Protein AF-A0AAU5NRY2-F1 (afdb_monomer_lite)

Foldseek 3Di:
DWAWDWDWDQEPLAIKIKIKGKPDDDPLSVVLSVLLVVLQVVCVHVPNDPVVSVVSSVVSQVVSCVVVVPGDRIDIDIDIDDDDDDDPPPPPPDDPDDD

pLDDT: mean 75.22, std 15.51, range [46.41, 94.56]

Radius of gyration: 19.68 Å; chains: 1; bounding box: 39×31×68 Å

Structure (mmCIF, N/CA/C/O backbone):
data_AF-A0AAU5NRY2-F1
#
_entry.id   AF-A0AAU5NRY2-F1
#
loop_
_atom_site.group_PDB
_atom_site.id
_atom_site.type_symbol
_atom_site.label_atom_id
_atom_site.label_alt_id
_atom_site.label_comp_id
_atom_site.label_asym_id
_atom_site.label_entity_id
_atom_site.label_seq_id
_atom_site.pdbx_PDB_ins_code
_atom_site.Cartn_x
_atom_site.Cartn_y
_atom_site.Cartn_z
_atom_site.occupancy
_atom_site.B_iso_or_equiv
_atom_site.auth_seq_id
_atom_site.auth_comp_id
_atom_site.auth_asym_id
_atom_site.auth_atom_id
_atom_site.pdbx_PDB_model_num
ATOM 1 N N . MET A 1 1 ? 6.208 -11.511 -15.180 1.00 48.81 1 MET A N 1
ATOM 2 C CA . MET A 1 1 ? 4.756 -11.281 -15.205 1.00 48.81 1 MET A CA 1
ATOM 3 C C . MET A 1 1 ? 4.352 -10.551 -13.943 1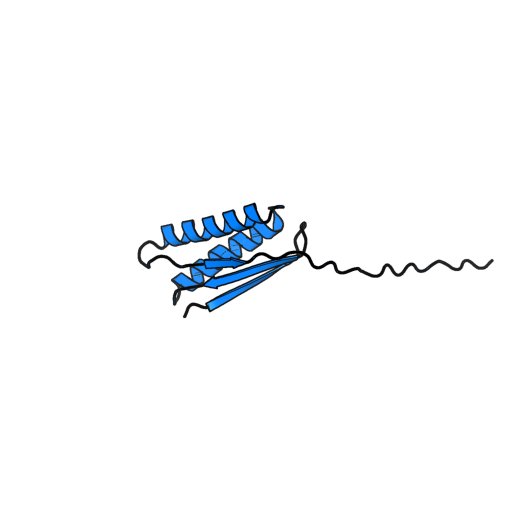.00 48.81 1 MET A C 1
ATOM 5 O O . MET A 1 1 ? 4.725 -10.989 -12.861 1.00 48.81 1 MET A O 1
ATOM 9 N N . GLY A 1 2 ? 3.678 -9.423 -14.104 1.00 62.28 2 GLY A N 1
ATOM 10 C CA . GLY A 1 2 ? 2.946 -8.726 -13.057 1.00 62.28 2 GLY A CA 1
ATOM 11 C C . GLY A 1 2 ? 1.715 -9.536 -12.671 1.00 62.28 2 GLY A C 1
ATOM 12 O O . GLY A 1 2 ? 1.285 -10.408 -13.430 1.00 62.28 2 GLY A O 1
ATOM 13 N N . GLY A 1 3 ? 1.211 -9.308 -11.471 1.00 74.69 3 GLY A N 1
ATOM 14 C CA . GLY A 1 3 ? 0.129 -10.088 -10.895 1.00 74.69 3 GLY A CA 1
ATOM 15 C C . GLY A 1 3 ? -0.392 -9.436 -9.628 1.00 74.69 3 GLY A C 1
ATOM 16 O O . GLY A 1 3 ? 0.000 -8.324 -9.283 1.00 74.69 3 GLY A O 1
ATOM 17 N N . ASP A 1 4 ? -1.252 -10.150 -8.921 1.00 76.12 4 ASP A N 1
ATOM 18 C CA . ASP A 1 4 ? -1.897 -9.613 -7.735 1.00 76.12 4 ASP A CA 1
ATOM 19 C C . ASP A 1 4 ? -1.040 -9.813 -6.472 1.00 76.12 4 ASP A C 1
ATOM 21 O O . ASP A 1 4 ? -0.470 -10.880 -6.229 1.00 76.12 4 ASP A O 1
ATOM 25 N N . ALA A 1 5 ? -0.980 -8.782 -5.635 1.00 76.25 5 ALA A N 1
ATOM 26 C CA . ALA A 1 5 ? -0.375 -8.781 -4.314 1.00 76.25 5 ALA A CA 1
ATOM 27 C C . ALA A 1 5 ? -1.463 -8.664 -3.240 1.00 76.25 5 ALA A 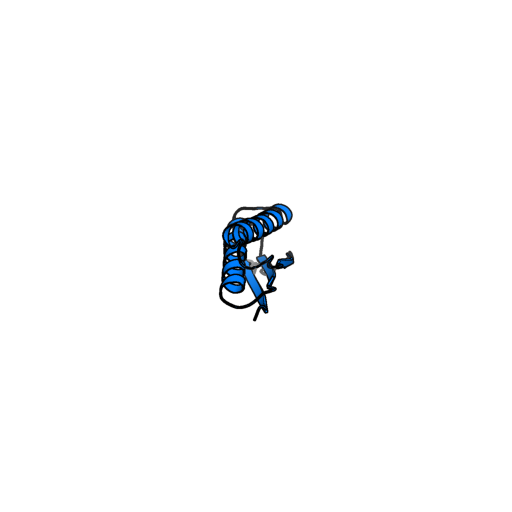C 1
ATOM 29 O O . ALA A 1 5 ? -2.336 -7.795 -3.301 1.00 76.25 5 ALA A O 1
ATOM 30 N N . TYR A 1 6 ? -1.380 -9.514 -2.217 1.00 82.25 6 TYR A N 1
ATOM 31 C CA . TYR A 1 6 ? -2.329 -9.527 -1.107 1.00 82.25 6 TYR A CA 1
ATOM 32 C C . TYR A 1 6 ? -1.592 -9.613 0.226 1.00 82.25 6 TYR A C 1
ATOM 34 O O . TYR A 1 6 ? -0.699 -10.442 0.392 1.00 82.25 6 TYR A O 1
ATOM 42 N N . GLU A 1 7 ? -2.006 -8.809 1.203 1.00 86.94 7 GLU A N 1
ATOM 43 C CA . GLU A 1 7 ? -1.533 -8.937 2.582 1.00 86.94 7 GLU A CA 1
ATOM 44 C C . GLU A 1 7 ? -2.649 -8.636 3.580 1.00 86.94 7 GLU A C 1
ATOM 46 O O . GLU A 1 7 ? -3.369 -7.652 3.443 1.00 86.94 7 GLU A O 1
ATOM 51 N N . ALA A 1 8 ? -2.775 -9.466 4.617 1.00 86.50 8 ALA A N 1
ATOM 52 C CA . ALA A 1 8 ? -3.702 -9.247 5.720 1.00 86.50 8 ALA A CA 1
ATOM 53 C C . ALA A 1 8 ? -2.943 -9.220 7.051 1.00 86.50 8 ALA A C 1
ATOM 55 O O . ALA A 1 8 ? -2.158 -10.122 7.338 1.00 86.50 8 ALA A O 1
ATOM 56 N N . GLY A 1 9 ? -3.212 -8.212 7.881 1.00 82.75 9 GLY A N 1
ATOM 57 C CA . GLY A 1 9 ? -2.536 -8.023 9.163 1.00 82.75 9 GLY A CA 1
ATOM 58 C C . GLY A 1 9 ? -3.462 -7.465 10.240 1.00 82.75 9 GLY A C 1
ATOM 59 O O . GLY A 1 9 ? -4.356 -6.664 9.961 1.00 82.75 9 GLY A O 1
ATOM 60 N N . ALA A 1 10 ? -3.263 -7.896 11.486 1.00 84.19 10 ALA A N 1
ATOM 61 C CA . ALA A 1 10 ? -3.914 -7.281 12.640 1.00 84.19 10 ALA A CA 1
ATOM 62 C C . ALA A 1 10 ? -3.220 -5.959 12.985 1.00 84.19 10 ALA A C 1
ATOM 64 O O . ALA A 1 10 ? -1.993 -5.896 12.958 1.00 84.19 10 ALA A O 1
ATOM 65 N N . SER A 1 11 ? -3.983 -4.927 13.342 1.00 87.19 11 SER A N 1
ATOM 66 C CA . SER A 1 11 ? -3.441 -3.670 13.859 1.00 87.19 11 SER A CA 1
ATOM 67 C C . SER A 1 11 ? -4.284 -3.109 15.011 1.00 87.19 11 SER A C 1
ATOM 69 O O . SER A 1 11 ? -5.399 -3.599 15.239 1.00 87.19 11 SER A O 1
ATOM 71 N N . PRO A 1 12 ? -3.806 -2.073 15.735 1.00 89.44 12 PRO A N 1
ATOM 72 C CA . PRO A 1 12 ? -4.580 -1.390 16.779 1.00 89.44 12 PRO A CA 1
ATOM 73 C C . PRO A 1 12 ? -5.936 -0.857 16.298 1.00 89.44 12 PRO A C 1
ATOM 75 O O . PRO A 1 12 ? -6.838 -0.611 17.094 1.00 89.44 12 PRO A O 1
ATOM 78 N N . TYR A 1 13 ? -6.093 -0.712 14.983 1.00 85.62 13 TYR A N 1
ATOM 79 C CA . TYR A 1 13 ? -7.276 -0.173 14.325 1.00 85.62 13 TYR A CA 1
ATOM 80 C C . TYR A 1 13 ? -8.142 -1.268 13.673 1.00 85.62 13 TYR A C 1
ATOM 82 O O . TYR A 1 13 ? -8.999 -0.974 12.837 1.00 85.62 13 TYR A O 1
ATOM 90 N N . GLY A 1 14 ? -7.911 -2.533 14.042 1.00 82.62 14 GLY A N 1
ATOM 91 C CA . GLY A 1 14 ? -8.585 -3.714 13.506 1.00 82.62 14 GLY A CA 1
ATOM 92 C C . GLY A 1 14 ? -7.785 -4.432 12.417 1.00 82.62 14 GLY A C 1
ATOM 93 O O . GLY A 1 14 ? -6.646 -4.089 12.112 1.00 82.62 14 GLY A O 1
ATOM 94 N N . THR A 1 15 ? -8.376 -5.472 11.828 1.00 85.62 15 THR A N 1
ATOM 95 C CA . THR A 1 15 ? -7.767 -6.176 10.690 1.00 85.62 15 THR A CA 1
ATOM 96 C C . THR A 1 15 ? -7.707 -5.266 9.468 1.00 85.62 15 THR A C 1
ATOM 98 O O . THR A 1 15 ? -8.716 -4.665 9.093 1.00 85.62 15 THR A O 1
ATOM 101 N N . ARG A 1 16 ? -6.538 -5.215 8.827 1.00 85.06 16 ARG A N 1
ATOM 102 C CA . ARG A 1 16 ? -6.284 -4.495 7.577 1.00 85.06 16 ARG A CA 1
ATOM 103 C C . ARG A 1 16 ? -5.976 -5.482 6.464 1.00 85.06 16 ARG A C 1
ATOM 105 O O . ARG A 1 16 ? -5.295 -6.477 6.699 1.00 85.06 16 ARG A O 1
ATOM 112 N N . LEU A 1 17 ? -6.477 -5.187 5.270 1.00 85.12 17 LEU A N 1
ATOM 113 C CA . LEU A 1 17 ? -6.236 -5.955 4.053 1.00 85.12 17 LEU A CA 1
ATOM 114 C C . LEU A 1 17 ? -5.704 -5.009 2.979 1.00 85.12 17 LEU A C 1
ATOM 116 O O . LEU A 1 17 ? -6.350 -4.003 2.686 1.00 85.12 17 LEU A O 1
ATOM 120 N N . LEU A 1 18 ? -4.557 -5.360 2.416 1.00 86.19 18 LEU A N 1
ATOM 121 C CA . LEU A 1 18 ? -4.007 -4.811 1.191 1.00 86.19 18 LEU A CA 1
ATOM 122 C C . LEU A 1 18 ? -4.340 -5.768 0.049 1.00 86.19 18 LEU A C 1
ATOM 124 O O . LEU A 1 18 ? -4.066 -6.964 0.136 1.00 86.19 18 LEU A O 1
ATOM 128 N N . ILE A 1 19 ? -4.900 -5.214 -1.018 1.00 83.50 19 ILE A N 1
ATOM 129 C CA . ILE A 1 19 ? -5.018 -5.856 -2.324 1.00 83.50 19 ILE A CA 1
ATOM 130 C C . ILE A 1 19 ? -4.421 -4.886 -3.332 1.00 83.50 19 ILE A C 1
ATOM 132 O O . ILE A 1 19 ? -4.852 -3.734 -3.351 1.00 83.50 19 ILE A O 1
ATOM 136 N N . GLY A 1 20 ? -3.455 -5.339 -4.123 1.00 80.19 20 GLY A N 1
ATOM 137 C CA . GLY A 1 20 ? -2.791 -4.561 -5.161 1.00 80.19 20 GLY A CA 1
ATOM 138 C C . GLY A 1 20 ? -2.691 -5.349 -6.459 1.00 80.19 20 GLY A C 1
ATOM 139 O O . GLY A 1 20 ? -2.192 -6.462 -6.429 1.00 80.19 20 GLY A O 1
ATOM 140 N N . ASP A 1 21 ? -3.117 -4.784 -7.583 1.00 79.44 21 ASP A N 1
ATOM 141 C CA . ASP A 1 21 ? -2.743 -5.293 -8.913 1.00 79.44 21 ASP A CA 1
ATOM 142 C C . ASP A 1 21 ? -1.413 -4.649 -9.321 1.00 79.44 21 ASP A C 1
ATOM 144 O O . ASP A 1 21 ? -1.300 -3.420 -9.293 1.00 79.44 21 ASP A O 1
ATOM 148 N N . VAL A 1 22 ? -0.405 -5.465 -9.633 1.00 79.19 22 VAL A N 1
ATOM 149 C CA . VAL A 1 22 ? 0.934 -5.020 -10.025 1.00 79.19 22 VAL A CA 1
ATOM 150 C C . VAL A 1 22 ? 1.098 -5.181 -11.524 1.00 79.19 22 VAL A C 1
ATOM 152 O O . VAL A 1 22 ? 1.380 -6.274 -12.020 1.00 79.19 22 VAL A O 1
ATOM 155 N N . GLN A 1 23 ? 1.013 -4.074 -12.258 1.00 75.19 23 GLN A N 1
ATOM 156 C CA . GLN A 1 23 ? 1.315 -4.086 -13.684 1.00 75.19 23 GLN A CA 1
ATOM 157 C C . GLN A 1 23 ? 2.821 -3.943 -13.939 1.00 75.19 23 GLN A C 1
ATOM 159 O O . GLN A 1 23 ? 3.433 -2.962 -13.527 1.00 75.19 23 GLN A O 1
ATOM 164 N N . GLY A 1 24 ? 3.405 -4.879 -14.688 1.00 77.19 24 GLY A N 1
ATOM 165 C CA . GLY A 1 24 ? 4.819 -4.870 -15.078 1.00 77.19 24 GLY A CA 1
ATOM 166 C C . GLY A 1 24 ? 5.339 -6.291 -15.259 1.00 77.19 24 GLY A C 1
ATOM 167 O O . GLY A 1 24 ? 4.554 -7.229 -15.287 1.00 77.19 24 GLY A O 1
ATOM 168 N N . GLU A 1 25 ? 6.647 -6.499 -15.370 1.00 72.12 25 GLU A N 1
ATOM 169 C CA . GLU A 1 25 ? 7.233 -7.833 -15.239 1.00 72.12 25 GLU A CA 1
ATOM 170 C C . GLU A 1 25 ? 8.676 -7.800 -14.738 1.00 72.12 25 GLU A C 1
ATOM 172 O O . GLU A 1 25 ? 9.365 -6.788 -14.828 1.00 72.12 25 GLU A O 1
ATOM 177 N N . GLY A 1 26 ? 9.140 -8.936 -14.214 1.00 79.69 26 GLY A N 1
ATOM 178 C CA . GLY A 1 26 ? 10.512 -9.088 -13.752 1.00 79.69 26 GLY A CA 1
ATOM 179 C C . GLY A 1 26 ? 10.769 -8.392 -12.416 1.00 79.69 26 GLY A C 1
ATOM 180 O O . GLY A 1 26 ? 9.854 -8.122 -11.639 1.00 79.69 26 GLY A O 1
ATOM 181 N N . LEU A 1 27 ? 12.048 -8.146 -12.136 1.00 82.19 27 LEU A N 1
ATOM 182 C CA . LEU A 1 27 ? 12.515 -7.565 -10.875 1.00 82.19 27 LEU A CA 1
ATOM 183 C C . LEU A 1 27 ? 11.927 -6.179 -10.545 1.00 82.19 27 LEU A C 1
ATOM 185 O O . LEU A 1 27 ? 11.658 -5.969 -9.365 1.00 82.19 27 LEU A O 1
ATOM 189 N N . PRO A 1 28 ? 11.696 -5.261 -11.507 1.00 79.81 28 PRO A N 1
ATOM 190 C CA . PRO A 1 28 ? 11.072 -3.966 -11.217 1.00 79.81 28 PRO A CA 1
ATOM 191 C C . PRO A 1 28 ? 9.677 -4.106 -10.590 1.00 79.81 28 PRO A C 1
ATOM 193 O O . PRO A 1 28 ? 9.467 -3.667 -9.462 1.00 79.81 28 PRO A O 1
ATOM 196 N N . ALA A 1 29 ? 8.792 -4.889 -11.218 1.00 79.31 29 ALA A N 1
ATOM 197 C CA . ALA A 1 29 ? 7.448 -5.149 -10.698 1.00 79.31 29 ALA A CA 1
ATOM 198 C C . ALA A 1 29 ? 7.474 -5.781 -9.293 1.00 79.31 29 ALA A C 1
ATOM 200 O O . ALA A 1 29 ? 6.694 -5.418 -8.412 1.00 79.31 29 ALA A O 1
ATOM 201 N N . VAL A 1 30 ? 8.408 -6.707 -9.057 1.00 83.44 30 VAL A N 1
ATOM 202 C CA . VAL A 1 30 ? 8.602 -7.329 -7.738 1.00 83.44 30 VAL A CA 1
ATOM 203 C C . VAL A 1 30 ? 9.078 -6.304 -6.704 1.00 83.44 30 VAL A C 1
ATOM 205 O O . VAL A 1 30 ? 8.593 -6.292 -5.5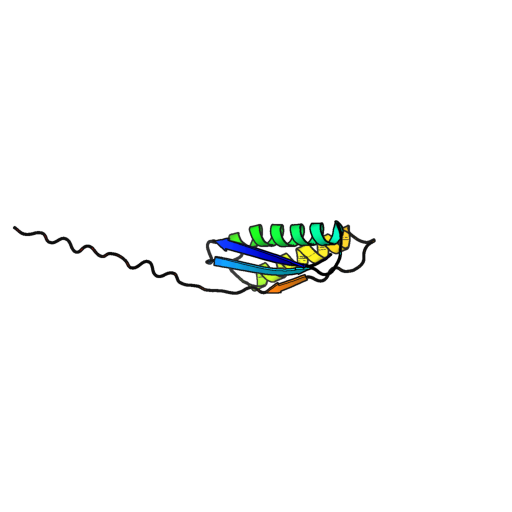74 1.00 83.44 30 VAL A O 1
ATOM 208 N N . ALA A 1 31 ? 10.007 -5.424 -7.072 1.00 85.06 31 ALA A N 1
ATOM 209 C CA . ALA A 1 31 ? 10.540 -4.405 -6.177 1.00 85.06 31 ALA A CA 1
ATOM 210 C C . ALA A 1 31 ? 9.481 -3.353 -5.804 1.00 85.06 31 ALA A C 1
ATOM 212 O O . ALA A 1 31 ? 9.389 -2.973 -4.634 1.00 85.06 31 ALA A O 1
ATOM 213 N N . ALA A 1 32 ? 8.632 -2.958 -6.753 1.00 83.69 32 ALA A N 1
ATOM 214 C CA . ALA A 1 32 ? 7.493 -2.087 -6.494 1.00 83.69 32 ALA A CA 1
ATOM 215 C C . ALA A 1 32 ? 6.494 -2.734 -5.519 1.00 83.69 32 ALA A C 1
ATOM 217 O O . ALA A 1 32 ? 6.044 -2.089 -4.568 1.00 83.69 32 ALA A O 1
ATOM 218 N N . ALA A 1 33 ? 6.225 -4.038 -5.668 1.00 84.75 33 ALA A N 1
ATOM 219 C CA . ALA A 1 33 ? 5.361 -4.774 -4.744 1.00 84.75 33 ALA A CA 1
ATOM 220 C C . ALA A 1 33 ? 5.927 -4.772 -3.317 1.00 84.75 33 ALA A C 1
ATOM 222 O O . ALA A 1 33 ? 5.199 -4.504 -2.360 1.00 84.75 33 ALA A O 1
ATOM 223 N N . PHE A 1 34 ? 7.235 -4.993 -3.160 1.00 89.25 34 PHE A N 1
ATOM 224 C CA . PHE A 1 34 ? 7.890 -4.909 -1.853 1.00 89.25 34 PHE A CA 1
ATOM 225 C C . PHE A 1 34 ? 7.829 -3.508 -1.239 1.00 89.25 34 PHE A C 1
ATOM 227 O O . PHE A 1 34 ? 7.634 -3.396 -0.027 1.00 89.25 34 PHE A O 1
ATOM 234 N N . ALA A 1 35 ? 7.956 -2.450 -2.045 1.00 90.50 35 ALA A N 1
ATOM 235 C CA . ALA A 1 35 ? 7.834 -1.077 -1.559 1.00 90.50 35 ALA A CA 1
ATOM 236 C C . ALA A 1 35 ? 6.436 -0.806 -0.973 1.00 90.50 35 ALA A C 1
ATOM 238 O O . ALA A 1 35 ? 6.319 -0.263 0.128 1.00 90.50 35 ALA A O 1
ATOM 239 N N . VAL A 1 36 ? 5.383 -1.251 -1.665 1.00 90.12 36 VAL A N 1
ATOM 240 C CA . VAL A 1 36 ? 3.991 -1.114 -1.204 1.00 90.12 36 VAL A CA 1
ATOM 241 C C . VAL A 1 36 ? 3.720 -1.970 0.033 1.00 90.12 36 VAL A C 1
ATOM 243 O O . VAL A 1 36 ? 3.141 -1.474 0.997 1.00 90.12 36 VAL A O 1
ATOM 246 N N . LEU A 1 37 ? 4.173 -3.228 0.058 1.00 90.38 37 LEU A N 1
ATOM 247 C CA . LEU A 1 37 ? 4.009 -4.113 1.220 1.00 90.38 37 LEU A CA 1
ATOM 248 C C . LEU A 1 37 ? 4.714 -3.556 2.466 1.00 90.38 37 LEU A C 1
ATOM 250 O O . LEU A 1 37 ? 4.155 -3.594 3.562 1.00 90.38 37 LEU A O 1
ATOM 254 N N . GLY A 1 38 ? 5.920 -3.002 2.309 1.00 92.31 38 GLY A N 1
ATOM 255 C CA . GLY A 1 38 ? 6.655 -2.356 3.398 1.00 92.31 38 GLY A CA 1
ATOM 256 C C . GLY A 1 38 ? 5.900 -1.158 3.975 1.00 92.31 38 GLY A C 1
ATOM 257 O O . GLY A 1 38 ? 5.654 -1.108 5.181 1.00 92.31 38 GLY A O 1
ATOM 258 N N . ALA A 1 39 ? 5.454 -0.246 3.107 1.00 93.19 39 ALA A N 1
ATOM 259 C CA . ALA A 1 39 ? 4.668 0.916 3.515 1.00 93.19 39 ALA A CA 1
ATOM 260 C C . ALA A 1 39 ? 3.329 0.517 4.157 1.00 93.19 39 ALA A C 1
ATOM 262 O O . ALA A 1 39 ? 2.896 1.139 5.130 1.00 93.19 39 ALA A O 1
ATOM 263 N N . PHE A 1 40 ? 2.687 -0.548 3.667 1.00 91.88 40 PHE A N 1
ATOM 264 C CA . PHE A 1 40 ? 1.471 -1.080 4.274 1.00 91.88 40 PHE A CA 1
ATOM 265 C C . PHE A 1 40 ? 1.731 -1.602 5.678 1.00 91.88 40 PHE A C 1
ATOM 267 O O . PHE A 1 40 ? 0.997 -1.233 6.582 1.00 91.88 40 PHE A O 1
ATOM 274 N N . ARG A 1 41 ? 2.769 -2.413 5.899 1.00 91.62 41 ARG A N 1
ATOM 275 C CA . ARG A 1 41 ? 3.080 -2.956 7.233 1.00 91.62 41 ARG A CA 1
ATOM 276 C C . ARG A 1 41 ? 3.313 -1.866 8.267 1.00 91.62 41 ARG A C 1
ATOM 278 O O . ARG A 1 41 ? 2.836 -1.992 9.390 1.00 91.62 41 ARG A O 1
ATOM 285 N N . GLU A 1 42 ? 4.013 -0.808 7.882 1.00 94.25 42 GLU A N 1
ATOM 286 C CA . GLU A 1 42 ? 4.275 0.339 8.747 1.00 94.25 42 GLU A CA 1
ATOM 287 C C . GLU A 1 42 ? 2.983 1.110 9.047 1.00 94.25 42 GLU A C 1
ATOM 289 O O . GLU A 1 42 ? 2.535 1.184 10.194 1.00 94.25 42 GLU A O 1
ATOM 294 N N . THR A 1 43 ? 2.319 1.609 8.004 1.00 94.25 43 THR A N 1
ATOM 295 C CA . THR A 1 43 ? 1.142 2.475 8.161 1.00 94.25 43 THR A CA 1
ATOM 296 C C . THR A 1 43 ? -0.099 1.731 8.635 1.00 94.25 43 THR A C 1
ATOM 298 O O . THR A 1 43 ? -0.976 2.315 9.271 1.00 94.25 43 THR A O 1
ATOM 301 N N . ALA A 1 44 ? -0.178 0.415 8.423 1.00 90.25 44 ALA A N 1
ATOM 302 C CA . ALA A 1 44 ? -1.200 -0.437 9.012 1.00 90.25 44 ALA A CA 1
ATOM 303 C C . ALA A 1 44 ? -1.196 -0.351 10.545 1.00 90.25 44 ALA A C 1
ATOM 305 O O . ALA A 1 44 ? -2.272 -0.374 11.150 1.00 90.25 44 ALA A O 1
ATOM 306 N N . GLN A 1 45 ? -0.006 -0.253 11.147 1.00 92.50 45 GLN A N 1
ATOM 307 C CA . GLN A 1 45 ? 0.191 -0.217 12.594 1.00 92.50 45 GLN A CA 1
ATOM 308 C C . GLN A 1 45 ? 0.110 1.194 13.170 1.00 92.50 45 GLN A C 1
ATOM 310 O O . GLN A 1 45 ? -0.438 1.361 14.258 1.00 92.50 45 GLN A O 1
ATOM 315 N N . SER A 1 46 ? 0.633 2.197 12.462 1.00 94.56 46 SER A N 1
ATOM 316 C CA . SER A 1 46 ? 0.736 3.565 12.982 1.00 94.56 46 SER A CA 1
ATOM 317 C C . SER A 1 46 ? -0.472 4.442 12.653 1.00 94.56 46 SER A C 1
ATOM 319 O O . SER A 1 46 ? -0.963 5.147 13.534 1.00 94.56 46 SER A O 1
ATOM 321 N N . GLU A 1 47 ? -1.008 4.369 11.433 1.00 93.94 47 GLU A N 1
ATOM 322 C CA . GLU A 1 47 ? -1.982 5.348 10.944 1.00 93.94 47 GLU A CA 1
ATOM 323 C C . GLU A 1 47 ? -3.426 4.953 11.263 1.00 93.94 47 GLU A C 1
ATOM 325 O O . GLU A 1 47 ? -3.876 3.903 10.806 1.00 93.94 47 GLU A O 1
ATOM 330 N N . PRO A 1 48 ? -4.223 5.774 11.968 1.00 89.44 48 PRO A N 1
ATOM 331 C CA . PRO A 1 48 ? -5.601 5.423 12.313 1.00 89.44 48 PRO A CA 1
ATOM 332 C C . PRO A 1 48 ? -6.558 5.497 11.118 1.00 89.44 48 PRO A C 1
ATOM 334 O O . PRO A 1 48 ? -7.558 4.775 11.078 1.00 89.44 48 PRO A O 1
ATOM 337 N N . THR A 1 49 ? -6.271 6.358 10.137 1.00 89.50 49 THR A N 1
ATOM 338 C CA . THR A 1 49 ? -7.184 6.624 9.019 1.00 89.50 49 THR A CA 1
ATOM 339 C C . THR A 1 49 ? -6.822 5.815 7.780 1.00 89.50 49 THR A C 1
ATOM 341 O O . THR A 1 49 ? -5.657 5.554 7.494 1.00 89.50 49 THR A O 1
ATOM 344 N N . ARG A 1 50 ? -7.841 5.430 7.006 1.00 85.56 50 ARG A N 1
ATOM 345 C CA . ARG A 1 50 ? -7.638 4.699 5.744 1.00 85.56 50 ARG A CA 1
ATOM 346 C C . ARG A 1 50 ? -6.968 5.569 4.686 1.00 85.56 50 ARG A C 1
ATOM 348 O O . ARG A 1 50 ? -6.174 5.055 3.911 1.00 85.56 50 ARG A O 1
ATOM 355 N N . THR A 1 51 ? -7.296 6.860 4.670 1.00 88.25 51 THR A N 1
ATOM 356 C CA . THR A 1 51 ? -6.733 7.828 3.726 1.00 88.25 51 THR A CA 1
ATOM 357 C C . THR A 1 51 ? -5.235 7.990 3.951 1.00 88.25 51 THR A C 1
ATOM 359 O O . THR A 1 51 ? -4.486 7.832 3.002 1.00 88.25 51 THR A O 1
ATOM 362 N N . ALA A 1 52 ? -4.784 8.136 5.204 1.00 91.56 52 ALA A N 1
ATOM 363 C CA . ALA A 1 52 ? -3.353 8.226 5.508 1.00 91.56 52 ALA A CA 1
ATOM 364 C C . ALA A 1 52 ? -2.571 6.976 5.067 1.00 91.56 52 ALA A C 1
ATOM 366 O O . ALA A 1 52 ? -1.469 7.087 4.537 1.00 91.56 52 ALA A O 1
ATOM 367 N N . VAL A 1 53 ? -3.160 5.782 5.222 1.00 90.44 53 VAL A N 1
ATOM 368 C CA . VAL A 1 53 ? -2.577 4.547 4.671 1.00 90.44 53 VAL A CA 1
ATOM 369 C C . VAL A 1 53 ? -2.499 4.632 3.149 1.00 90.44 53 VAL A C 1
ATOM 371 O O . VAL A 1 53 ? -1.433 4.416 2.590 1.00 90.44 53 VAL A O 1
ATOM 374 N N . ALA A 1 54 ? -3.601 4.961 2.469 1.00 86.81 54 ALA A N 1
ATOM 375 C CA . ALA A 1 54 ? -3.634 5.045 1.009 1.00 86.81 54 ALA A CA 1
ATOM 376 C C . ALA A 1 54 ? -2.603 6.045 0.455 1.00 86.81 54 ALA A C 1
ATOM 378 O O . ALA A 1 54 ? -1.881 5.710 -0.485 1.00 86.81 54 ALA A O 1
ATOM 379 N N . ASP A 1 55 ? -2.479 7.215 1.081 1.00 91.25 55 ASP A N 1
ATOM 380 C CA . ASP A 1 55 ? -1.516 8.254 0.709 1.00 91.25 55 ASP A CA 1
ATOM 381 C C . ASP A 1 55 ? -0.073 7.756 0.870 1.00 91.25 55 ASP A C 1
ATOM 383 O O . ASP A 1 55 ? 0.762 7.940 -0.017 1.00 91.25 55 ASP A O 1
ATOM 387 N N . ALA A 1 56 ? 0.225 7.050 1.965 1.00 92.25 56 ALA A N 1
ATOM 388 C CA . ALA A 1 56 ? 1.549 6.481 2.196 1.00 92.25 56 ALA A CA 1
ATOM 389 C C . ALA A 1 56 ? 1.916 5.392 1.178 1.00 92.25 56 ALA A C 1
ATOM 391 O O . ALA A 1 56 ? 3.070 5.319 0.745 1.00 92.25 56 ALA A O 1
ATOM 392 N N . LEU A 1 57 ? 0.946 4.567 0.767 1.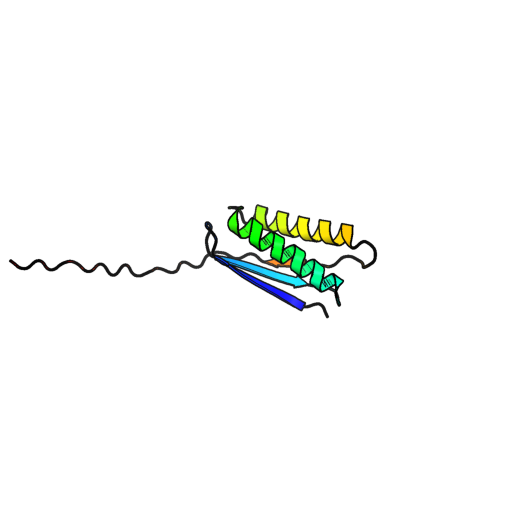00 90.12 57 LEU A N 1
ATOM 393 C CA . LEU A 1 57 ? 1.146 3.574 -0.290 1.00 90.12 57 LEU A CA 1
ATOM 394 C C . LEU A 1 57 ? 1.402 4.246 -1.642 1.00 90.12 57 LEU A C 1
ATOM 396 O O . LEU A 1 57 ? 2.340 3.856 -2.336 1.00 90.12 57 LEU A O 1
ATOM 400 N N . GLY A 1 58 ? 0.630 5.282 -1.988 1.00 87.00 58 GLY A N 1
ATOM 401 C CA . GLY A 1 58 ? 0.853 6.083 -3.195 1.00 87.00 58 GLY A CA 1
ATOM 402 C C . GLY A 1 58 ? 2.254 6.697 -3.218 1.00 87.00 58 GLY A C 1
ATOM 403 O O . GLY A 1 58 ? 3.001 6.510 -4.177 1.00 87.00 58 GLY A O 1
ATOM 404 N N . ALA A 1 59 ? 2.671 7.313 -2.110 1.00 91.25 59 ALA A N 1
ATOM 405 C CA . ALA A 1 59 ? 4.008 7.883 -1.973 1.00 91.25 59 ALA A CA 1
ATOM 406 C C . ALA A 1 59 ? 5.127 6.827 -2.067 1.00 91.25 59 ALA A C 1
ATOM 408 O O . ALA A 1 59 ? 6.222 7.122 -2.547 1.00 91.25 59 ALA A O 1
ATOM 409 N N . ALA A 1 60 ? 4.889 5.591 -1.615 1.00 90.38 60 ALA A N 1
ATOM 410 C CA . ALA A 1 60 ? 5.850 4.499 -1.763 1.00 90.38 60 ALA A CA 1
ATOM 411 C C . ALA A 1 60 ? 6.037 4.095 -3.233 1.00 90.38 60 ALA A C 1
ATOM 413 O O . ALA A 1 60 ? 7.177 3.917 -3.665 1.00 90.38 60 ALA A O 1
ATOM 414 N N . VAL A 1 61 ? 4.946 4.022 -4.002 1.00 84.06 61 VAL A N 1
ATOM 415 C CA . VAL A 1 61 ? 4.982 3.768 -5.452 1.00 84.06 61 VAL A CA 1
ATOM 416 C C . VAL A 1 61 ? 5.700 4.901 -6.178 1.00 84.06 61 VAL A C 1
ATOM 418 O O . VAL A 1 61 ? 6.601 4.645 -6.970 1.00 84.06 61 VAL A O 1
ATOM 421 N N . GLU A 1 62 ? 5.368 6.157 -5.878 1.00 85.56 62 GLU A N 1
ATOM 422 C CA . GLU A 1 62 ? 6.017 7.318 -6.497 1.00 85.56 62 GLU A CA 1
ATOM 423 C C . GLU A 1 62 ? 7.523 7.351 -6.222 1.00 85.56 62 GLU A C 1
ATOM 425 O O . GLU A 1 62 ? 8.316 7.529 -7.148 1.00 85.56 62 GLU A O 1
ATOM 430 N N . ARG A 1 63 ? 7.940 7.113 -4.969 1.00 87.25 63 ARG A N 1
ATOM 431 C CA . ARG A 1 63 ? 9.363 7.014 -4.611 1.00 87.25 63 ARG A CA 1
ATOM 432 C C . ARG A 1 63 ? 10.056 5.867 -5.338 1.00 87.25 63 ARG A C 1
ATOM 434 O O . ARG A 1 63 ? 11.182 6.047 -5.801 1.00 87.25 63 ARG A O 1
ATOM 441 N N . HIS A 1 64 ? 9.402 4.709 -5.446 1.00 85.38 64 HIS A N 1
ATOM 442 C CA . HIS A 1 64 ? 9.949 3.573 -6.180 1.00 85.38 64 HIS A CA 1
ATOM 443 C C . HIS A 1 64 ? 10.132 3.909 -7.663 1.00 85.38 64 HIS A C 1
ATOM 445 O O . HIS A 1 64 ? 11.234 3.768 -8.186 1.00 85.38 64 HIS A O 1
ATOM 451 N N . ASN A 1 65 ? 9.097 4.447 -8.309 1.00 78.25 65 ASN A N 1
ATOM 452 C CA . ASN A 1 65 ? 9.115 4.838 -9.718 1.00 78.25 65 ASN A CA 1
ATOM 453 C C . ASN A 1 65 ? 10.178 5.909 -10.007 1.00 78.25 65 ASN A C 1
ATOM 455 O O . ASN A 1 65 ? 10.883 5.828 -11.013 1.00 78.25 65 ASN A O 1
ATOM 459 N N . ALA A 1 66 ? 10.333 6.888 -9.110 1.00 82.88 66 ALA A N 1
ATOM 460 C CA . ALA A 1 66 ? 11.368 7.913 -9.217 1.00 82.88 66 ALA A CA 1
ATOM 461 C C . ALA A 1 66 ? 12.783 7.316 -9.132 1.00 82.88 66 ALA A C 1
ATOM 463 O O . ALA A 1 66 ? 13.674 7.725 -9.876 1.00 82.88 66 ALA A O 1
ATOM 464 N N . PHE A 1 67 ? 12.994 6.321 -8.265 1.00 77.75 67 PHE A N 1
ATOM 465 C CA . PHE A 1 67 ? 14.261 5.591 -8.184 1.00 77.75 67 PHE A CA 1
ATOM 466 C C . PHE A 1 67 ? 14.487 4.680 -9.404 1.00 77.75 67 PHE A C 1
ATOM 468 O O . PHE A 1 67 ? 15.612 4.523 -9.880 1.00 77.75 67 PHE A O 1
ATOM 475 N N . ALA A 1 68 ? 13.414 4.107 -9.945 1.00 72.50 68 ALA A N 1
ATOM 476 C CA . ALA A 1 68 ? 13.421 3.145 -11.038 1.00 72.50 68 ALA A CA 1
ATOM 477 C C . ALA A 1 68 ? 13.398 3.779 -12.444 1.00 72.50 68 ALA A C 1
ATOM 479 O O . ALA A 1 68 ? 13.076 3.068 -13.393 1.00 72.50 68 ALA A O 1
ATOM 480 N N . ALA A 1 69 ? 13.751 5.066 -12.601 1.00 60.16 69 ALA A N 1
ATOM 481 C CA . ALA A 1 69 ? 13.577 5.933 -13.787 1.00 60.16 69 ALA A CA 1
ATOM 482 C C . ALA A 1 69 ? 14.234 5.497 -15.133 1.00 60.16 69 ALA A C 1
ATOM 484 O O . ALA A 1 69 ? 14.680 6.325 -15.924 1.00 60.16 69 ALA A O 1
ATOM 485 N N . ARG A 1 70 ? 14.272 4.199 -15.448 1.00 55.00 70 ARG A N 1
ATOM 486 C CA . ARG A 1 70 ? 14.602 3.604 -16.751 1.00 55.00 70 ARG A CA 1
ATOM 487 C C . ARG A 1 70 ? 13.531 2.632 -17.283 1.00 55.00 70 ARG A C 1
ATOM 489 O O . ARG A 1 70 ? 13.691 2.172 -18.408 1.00 55.00 70 ARG A O 1
ATOM 496 N N . SER A 1 71 ? 12.460 2.335 -16.531 1.00 53.50 71 SER A N 1
ATOM 497 C CA . SER A 1 71 ? 11.565 1.195 -16.843 1.00 53.50 71 SER A CA 1
ATOM 498 C C . SER A 1 71 ? 10.087 1.530 -17.138 1.00 53.50 71 SER A C 1
ATOM 500 O O . SER A 1 71 ? 9.354 0.643 -17.564 1.00 53.50 71 SER A O 1
ATOM 502 N N . GLY A 1 72 ? 9.645 2.787 -16.995 1.00 52.47 72 GLY A N 1
ATOM 503 C CA . GLY A 1 72 ? 8.241 3.196 -17.208 1.00 52.47 72 GLY A CA 1
ATOM 504 C C . GLY A 1 72 ? 7.360 3.084 -15.948 1.00 52.47 72 GLY A C 1
ATOM 505 O O . GLY A 1 72 ? 7.811 2.540 -14.945 1.00 52.47 72 GLY A O 1
ATOM 506 N N . PRO A 1 73 ? 6.137 3.654 -15.943 1.00 51.16 73 PRO A N 1
ATOM 507 C CA . PRO A 1 73 ? 5.307 3.733 -14.740 1.00 51.16 73 PRO A CA 1
ATOM 508 C C . PRO A 1 73 ? 4.609 2.401 -14.435 1.00 51.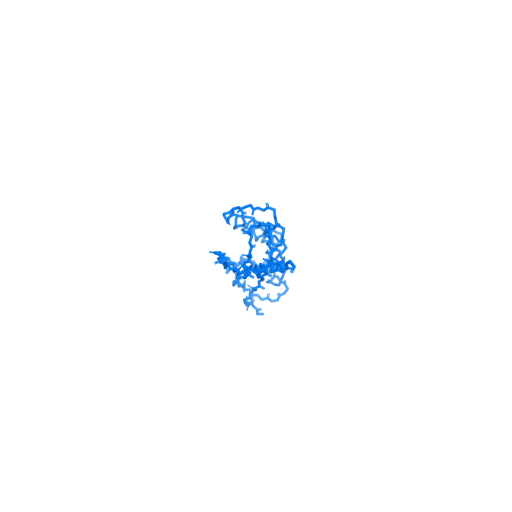16 73 PRO A C 1
ATOM 510 O O . PRO A 1 73 ? 3.738 1.959 -15.187 1.00 51.16 73 PRO A O 1
ATOM 513 N N . GLU A 1 74 ? 4.943 1.789 -13.302 1.00 55.88 74 GLU A N 1
ATOM 514 C CA . GLU A 1 74 ? 4.204 0.652 -12.747 1.00 55.88 74 GLU A CA 1
ATOM 515 C C . GLU A 1 74 ? 2.921 1.162 -12.080 1.00 55.88 74 GLU A C 1
ATOM 517 O O . GLU A 1 74 ? 2.931 2.138 -11.322 1.00 55.88 74 GLU A O 1
ATOM 522 N N . ARG A 1 75 ? 1.786 0.529 -12.402 1.00 56.59 75 ARG A N 1
ATOM 523 C CA . ARG A 1 75 ? 0.473 0.885 -11.851 1.00 56.59 75 ARG A CA 1
ATOM 524 C C . ARG A 1 75 ? 0.126 -0.074 -10.721 1.00 56.59 75 ARG A C 1
ATOM 526 O O . ARG A 1 75 ? 0.154 -1.282 -10.924 1.00 56.59 75 ARG A O 1
ATOM 533 N N . PHE A 1 76 ? -0.204 0.501 -9.566 1.00 56.97 76 PHE A N 1
ATOM 534 C CA . PHE A 1 76 ? -0.694 -0.187 -8.376 1.00 56.97 76 PHE A CA 1
ATOM 535 C C . PHE A 1 76 ? -2.099 0.302 -8.053 1.00 56.97 76 PHE A C 1
ATOM 537 O O . PHE A 1 76 ? -2.323 1.506 -7.918 1.00 56.97 76 PHE A O 1
ATOM 544 N N . VAL A 1 77 ? -3.042 -0.624 -7.894 1.00 53.62 77 VAL A N 1
ATOM 545 C CA . VAL A 1 77 ? -4.408 -0.305 -7.458 1.00 53.62 77 VAL A CA 1
ATOM 546 C C . VAL A 1 77 ? -4.644 -0.891 -6.073 1.00 53.62 77 VAL A C 1
ATOM 548 O O . VAL A 1 77 ? -4.862 -2.088 -5.946 1.00 53.62 77 VAL A O 1
ATOM 551 N N . THR A 1 78 ? -4.619 -0.048 -5.039 1.00 56.66 78 THR A N 1
ATOM 552 C CA . THR A 1 78 ? -4.832 -0.458 -3.643 1.00 56.66 78 THR A CA 1
ATOM 553 C C . THR A 1 78 ? -6.314 -0.407 -3.267 1.00 56.66 78 THR A C 1
ATOM 555 O O . THR A 1 78 ? -6.910 0.670 -3.249 1.00 56.66 78 THR A O 1
ATOM 558 N N . ALA A 1 79 ? -6.897 -1.537 -2.858 1.00 55.03 79 ALA A N 1
ATOM 559 C CA . ALA A 1 79 ? -8.202 -1.566 -2.188 1.00 55.03 79 ALA A CA 1
ATOM 560 C C . ALA A 1 79 ? -8.051 -1.858 -0.682 1.00 55.03 79 ALA A C 1
ATOM 562 O O . ALA A 1 79 ? -7.465 -2.865 -0.292 1.00 55.03 79 ALA A O 1
ATOM 563 N N . LEU A 1 80 ? -8.618 -0.991 0.170 1.00 59.84 80 LEU A N 1
ATOM 564 C CA . LEU A 1 80 ? -8.619 -1.111 1.638 1.00 59.84 80 LEU A CA 1
ATOM 565 C C . LEU A 1 80 ? -10.054 -1.328 2.150 1.00 59.84 80 LEU A C 1
ATOM 567 O O . LEU A 1 80 ? -10.923 -0.476 1.954 1.00 59.84 80 LEU A O 1
ATOM 571 N N . ARG A 1 81 ? -10.319 -2.431 2.864 1.00 51.66 81 ARG A N 1
ATOM 572 C CA . ARG A 1 81 ? -11.638 -2.733 3.465 1.00 51.66 81 ARG A CA 1
ATOM 573 C C . ARG A 1 81 ? -11.555 -2.891 4.988 1.00 51.66 81 ARG A C 1
ATOM 575 O O . ARG A 1 81 ? -10.614 -3.486 5.492 1.00 51.66 81 ARG A O 1
ATOM 582 N N . PHE A 1 82 ? -12.583 -2.424 5.710 1.00 61.34 82 PHE A N 1
ATOM 583 C CA . PHE A 1 82 ? -12.830 -2.694 7.142 1.00 61.34 82 PHE A CA 1
ATOM 584 C C . PHE A 1 82 ? -14.352 -2.677 7.428 1.00 61.34 82 PHE A C 1
ATOM 586 O O . PHE A 1 82 ? -15.058 -2.025 6.652 1.00 61.34 82 PHE A O 1
ATOM 593 N N . PRO A 1 83 ? -14.885 -3.225 8.548 1.00 48.91 83 PRO A N 1
ATOM 594 C CA . PRO A 1 83 ? -14.310 -4.137 9.552 1.00 48.91 83 PRO A CA 1
ATOM 595 C C . PRO A 1 83 ? -14.953 -5.550 9.542 1.00 48.91 83 PRO A C 1
ATOM 597 O O . PRO A 1 83 ? -16.050 -5.736 9.021 1.00 48.91 83 PRO A O 1
ATOM 600 N N . VAL A 1 84 ? -14.318 -6.529 10.206 1.00 53.69 84 VAL A N 1
ATOM 601 C CA . VAL A 1 84 ? -14.985 -7.746 10.718 1.00 53.69 84 VAL A CA 1
ATOM 602 C C . VAL A 1 84 ? -14.872 -7.735 12.240 1.00 53.69 84 VAL A C 1
ATOM 604 O O . VAL A 1 84 ? -13.774 -7.834 12.784 1.00 53.69 84 VAL A O 1
ATOM 607 N N . ARG A 1 85 ? -16.008 -7.610 12.935 1.00 56.88 85 ARG A N 1
ATOM 608 C CA . ARG A 1 85 ? -16.083 -7.943 14.361 1.00 56.88 85 ARG A CA 1
ATOM 609 C C . ARG A 1 85 ? -16.045 -9.464 14.481 1.00 56.88 85 ARG A C 1
ATOM 611 O O . ARG A 1 85 ? -16.884 -10.138 13.893 1.00 56.88 85 ARG A O 1
ATOM 618 N N . ARG A 1 86 ? -15.099 -10.005 15.247 1.00 56.00 86 ARG A N 1
ATOM 619 C CA . ARG A 1 86 ? -15.309 -11.302 15.894 1.00 56.00 86 ARG A CA 1
ATOM 620 C C . ARG A 1 86 ? -15.825 -11.004 17.290 1.00 56.00 86 ARG A C 1
ATOM 622 O O . ARG A 1 86 ? -15.065 -10.522 18.125 1.00 56.00 86 ARG A O 1
ATOM 629 N N . ASP A 1 87 ? -17.109 -11.253 17.514 1.00 53.41 87 ASP A N 1
ATOM 630 C CA . ASP A 1 87 ? -17.612 -11.389 18.874 1.00 53.41 87 ASP A CA 1
ATOM 631 C C . ASP A 1 87 ? -16.951 -12.629 19.473 1.00 53.41 87 ASP A C 1
ATOM 633 O O . ASP A 1 87 ? -17.147 -13.750 19.003 1.00 53.41 87 ASP A O 1
ATOM 637 N N . THR A 1 88 ? -16.136 -12.433 20.502 1.00 53.69 88 THR A N 1
ATOM 638 C CA . THR A 1 88 ? -15.822 -13.519 21.424 1.00 53.69 88 THR A CA 1
ATOM 639 C C . THR A 1 88 ? -17.059 -13.668 22.307 1.00 53.69 88 THR A C 1
ATOM 641 O O . THR A 1 88 ? -17.356 -12.721 23.042 1.00 53.69 88 THR A O 1
ATOM 644 N N . PRO A 1 89 ? -17.816 -14.783 22.274 1.00 46.41 89 PRO A N 1
ATOM 645 C CA . PRO A 1 89 ? -18.875 -14.968 23.249 1.00 46.41 89 PRO A CA 1
ATOM 646 C C . PRO A 1 89 ? -18.203 -15.021 24.619 1.00 46.41 89 PRO A C 1
ATOM 648 O O . PRO A 1 89 ? -17.438 -15.938 24.926 1.00 46.41 89 PRO A O 1
ATOM 651 N N . ALA A 1 90 ? -18.439 -13.989 25.427 1.00 51.69 90 ALA A N 1
ATOM 652 C CA . ALA A 1 90 ? -18.040 -13.987 26.817 1.00 51.69 90 ALA A CA 1
ATOM 653 C C . ALA A 1 90 ? -18.767 -15.158 27.484 1.00 51.69 90 ALA A C 1
ATOM 655 O O . ALA A 1 90 ? -19.969 -15.094 27.740 1.00 51.69 90 ALA A O 1
ATOM 656 N N . LEU A 1 91 ? -18.047 -16.252 27.737 1.00 58.12 91 LEU A N 1
ATOM 657 C CA . LEU A 1 91 ? -18.529 -17.331 28.584 1.00 58.12 91 LEU A CA 1
ATOM 658 C C . LEU A 1 91 ? -18.621 -16.773 30.007 1.00 58.12 91 LEU A C 1
ATOM 660 O O . LEU A 1 91 ? -17.704 -16.910 30.817 1.00 58.12 91 LEU A O 1
ATOM 664 N N . GLN A 1 92 ? -19.734 -16.111 30.311 1.00 55.47 92 GLN A N 1
ATOM 665 C CA . GLN A 1 92 ? -20.068 -15.692 31.657 1.00 55.47 92 GLN A CA 1
ATOM 666 C C . GLN A 1 92 ? -20.445 -16.950 32.442 1.00 55.47 92 GLN A C 1
ATOM 668 O O . GLN A 1 92 ? -21.615 -17.300 32.582 1.00 55.47 92 GLN A O 1
ATOM 673 N N . ARG A 1 93 ? -19.435 -17.666 32.954 1.00 50.88 93 ARG A N 1
ATOM 674 C CA . ARG A 1 93 ? -19.644 -18.668 34.001 1.00 50.88 93 ARG A CA 1
ATOM 675 C C . ARG A 1 93 ? -20.123 -17.926 35.245 1.00 50.88 93 ARG A C 1
ATOM 677 O O . ARG A 1 93 ? -19.325 -17.472 36.063 1.00 50.88 93 ARG A O 1
ATOM 684 N N . ARG A 1 94 ? -21.444 -17.773 35.371 1.00 52.56 94 ARG A N 1
ATOM 685 C CA . ARG A 1 94 ? -22.083 -17.445 36.644 1.00 52.56 94 ARG A CA 1
ATOM 686 C C . ARG A 1 94 ? -21.654 -18.517 37.639 1.00 52.56 94 ARG A C 1
ATOM 688 O O . ARG A 1 94 ? -21.910 -19.700 37.438 1.00 52.56 94 ARG A O 1
ATOM 695 N N . ARG A 1 95 ? -20.940 -18.089 38.680 1.00 53.16 95 ARG A N 1
ATOM 696 C CA . ARG A 1 95 ? -20.643 -18.920 39.842 1.00 53.16 95 ARG A CA 1
ATOM 697 C C . ARG A 1 95 ? -21.974 -19.295 40.484 1.00 53.16 95 ARG A C 1
ATOM 699 O O . ARG A 1 95 ? -22.682 -18.410 40.958 1.00 53.16 95 ARG A O 1
ATOM 706 N N . HIS A 1 96 ? -22.289 -20.583 40.505 1.00 47.16 96 HIS A N 1
ATOM 707 C CA . HIS A 1 96 ? -23.227 -21.115 41.476 1.00 47.16 96 HIS A CA 1
ATOM 708 C C . HIS A 1 96 ? -22.428 -21.306 42.764 1.00 47.16 96 HIS A C 1
ATOM 710 O O . HIS A 1 96 ? -21.498 -22.111 42.820 1.00 47.16 96 HIS A O 1
ATOM 716 N N . ARG A 1 97 ? -22.685 -20.430 43.732 1.00 55.53 97 ARG A N 1
ATOM 717 C CA . ARG A 1 97 ? -22.233 -20.575 45.109 1.00 55.53 97 ARG A CA 1
ATOM 718 C C . ARG A 1 97 ? -23.445 -21.156 45.827 1.00 55.53 97 ARG A C 1
ATOM 720 O O . ARG A 1 97 ? -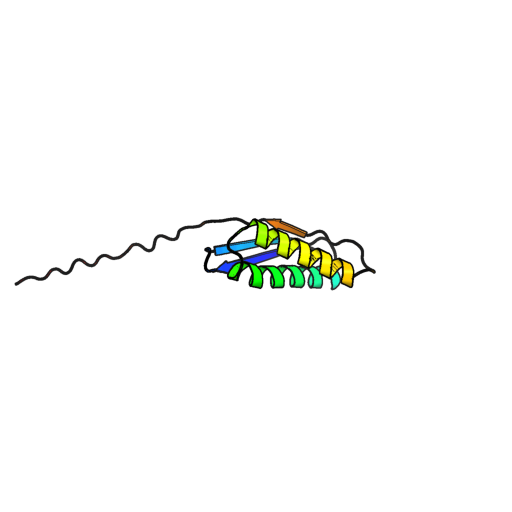24.353 -20.392 46.134 1.00 55.53 97 ARG A O 1
ATOM 727 N N . ASP A 1 98 ? -23.470 -22.470 45.994 1.00 55.56 98 ASP A N 1
ATOM 728 C CA . ASP A 1 98 ? -24.408 -23.098 46.917 1.00 55.56 98 ASP A CA 1
ATOM 729 C C . ASP A 1 98 ? -23.729 -23.229 48.277 1.00 55.56 98 ASP A C 1
ATOM 731 O O . ASP A 1 98 ? -22.552 -23.588 48.381 1.00 55.56 98 ASP A O 1
ATOM 735 N N . THR A 1 99 ? -24.494 -22.775 49.263 1.00 59.16 99 THR A N 1
ATOM 736 C CA . THR A 1 99 ? -24.301 -22.804 50.715 1.00 59.16 99 THR A CA 1
ATOM 737 C C . THR A 1 99 ? -24.132 -24.203 51.270 1.00 59.16 99 THR A C 1
ATOM 739 O O . THR A 1 99 ? -24.841 -25.106 50.775 1.00 59.16 99 THR A O 1
#

Secondary structure (DSSP, 8-state):
---EEEEEEEETTEEEEEEEEE-S-HHHHHHHHHHHHHHHHHHHHH--SHHHHHHHHHHHHHHHHHHTTTS-PPPEEEEE-------------------

Sequence (99 aa):
MGGDAYEAGASPYGTRLLIGDVQGEGLPAVAAAFAVLGAFRETAQSEPTRTAVADALGAAVERHNAFAARSGPERFVTALRFPVRRDTPALQRRRHRDT